Protein AF-X1HGP7-F1 (afdb_monomer_lite)

Structure (mmCIF, N/CA/C/O backbone):
data_AF-X1HGP7-F1
#
_entry.id   AF-X1HGP7-F1
#
loop_
_atom_site.group_PDB
_atom_site.id
_atom_site.type_symbol
_atom_site.label_atom_id
_atom_site.label_alt_id
_atom_site.label_comp_id
_atom_site.label_asym_id
_atom_site.label_entity_id
_atom_site.label_seq_id
_atom_site.pdbx_PDB_ins_code
_atom_site.Cartn_x
_atom_site.Cartn_y
_atom_site.Cartn_z
_atom_site.occupancy
_atom_site.B_iso_or_equiv
_atom_site.auth_seq_id
_atom_site.auth_comp_id
_atom_site.auth_asym_id
_atom_site.auth_atom_id
_atom_site.pdbx_PDB_model_num
ATOM 1 N N . VAL A 1 1 ? 11.112 -1.010 -1.921 1.00 94.75 1 VAL A N 1
ATOM 2 C CA . VAL A 1 1 ? 10.666 0.389 -2.135 1.00 94.75 1 VAL A CA 1
ATOM 3 C C . VAL A 1 1 ? 11.891 1.265 -2.343 1.00 94.75 1 VAL A C 1
ATOM 5 O O . VAL A 1 1 ? 12.972 0.840 -1.940 1.00 94.75 1 VAL A O 1
ATOM 8 N N . PHE A 1 2 ? 11.755 2.411 -3.007 1.00 97.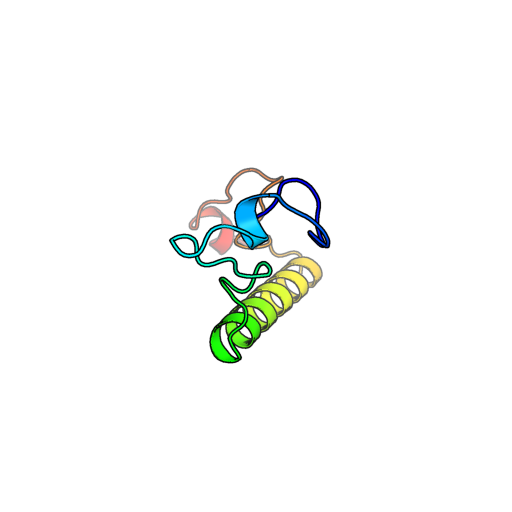25 2 PHE A N 1
ATOM 9 C CA . PHE A 1 2 ? 12.874 3.331 -3.250 1.00 97.25 2 PHE A CA 1
ATOM 10 C C . PHE A 1 2 ? 12.913 4.423 -2.175 1.00 97.25 2 PHE A C 1
ATOM 12 O O . PHE A 1 2 ? 11.903 4.715 -1.545 1.00 97.25 2 PHE A O 1
ATOM 19 N N . SER A 1 3 ? 14.081 5.028 -1.943 1.00 96.00 3 SER A N 1
ATOM 20 C CA . SER A 1 3 ? 14.235 6.103 -0.949 1.00 96.00 3 SER A CA 1
ATOM 21 C C . SER A 1 3 ? 13.520 7.398 -1.349 1.00 96.00 3 SER A C 1
ATOM 23 O O . SER A 1 3 ? 12.991 8.094 -0.488 1.00 96.00 3 SER A O 1
ATOM 25 N N . THR A 1 4 ? 13.479 7.695 -2.649 1.00 96.00 4 THR A N 1
ATOM 26 C CA . THR A 1 4 ? 12.715 8.801 -3.235 1.00 96.00 4 THR A CA 1
ATOM 27 C C . THR A 1 4 ? 11.792 8.240 -4.309 1.00 96.00 4 THR A C 1
ATOM 29 O O . THR A 1 4 ? 12.256 7.568 -5.232 1.00 96.00 4 THR A O 1
ATOM 32 N N . GLU A 1 5 ? 10.495 8.531 -4.204 1.00 96.81 5 GLU A N 1
ATOM 33 C CA . GLU A 1 5 ? 9.465 8.037 -5.121 1.00 96.81 5 GLU A CA 1
ATOM 34 C C . GLU A 1 5 ? 8.689 9.208 -5.769 1.00 96.81 5 GLU A C 1
ATOM 36 O O . GLU A 1 5 ? 8.436 10.208 -5.094 1.00 96.81 5 GLU A O 1
ATOM 41 N N . PRO A 1 6 ? 8.319 9.122 -7.066 1.00 96.12 6 PRO A N 1
ATOM 42 C CA . PRO A 1 6 ? 8.552 7.993 -7.965 1.00 96.12 6 PRO A CA 1
ATOM 43 C C . PRO A 1 6 ? 10.019 7.901 -8.409 1.00 96.12 6 PRO A C 1
ATOM 45 O O . PRO A 1 6 ? 10.642 8.895 -8.783 1.00 96.12 6 PRO A O 1
ATOM 48 N N . ALA A 1 7 ? 10.568 6.687 -8.407 1.00 96.25 7 ALA A N 1
ATOM 49 C CA . ALA A 1 7 ? 11.891 6.439 -8.962 1.00 96.25 7 ALA A CA 1
ATOM 50 C C . ALA A 1 7 ? 11.794 6.438 -10.496 1.00 96.25 7 ALA A C 1
ATOM 52 O O . ALA A 1 7 ? 11.383 5.452 -11.099 1.00 96.25 7 ALA A O 1
ATOM 53 N N . THR A 1 8 ? 12.136 7.561 -11.129 1.00 95.94 8 THR A N 1
ATOM 54 C CA . THR A 1 8 ? 12.121 7.712 -12.598 1.00 95.94 8 THR A CA 1
ATOM 55 C C . THR A 1 8 ? 13.463 7.387 -13.252 1.00 95.94 8 THR A C 1
ATOM 57 O O . THR A 1 8 ? 13.534 7.228 -14.467 1.00 95.94 8 THR A O 1
ATOM 60 N N . LYS A 1 9 ? 14.527 7.265 -12.450 1.00 95.31 9 LYS A N 1
ATOM 61 C CA . LYS A 1 9 ? 15.868 6.841 -12.863 1.00 95.31 9 LYS A CA 1
ATOM 62 C C . LYS A 1 9 ? 16.533 6.043 -11.743 1.00 95.31 9 LYS A C 1
ATOM 64 O O . LYS A 1 9 ? 16.429 6.421 -10.577 1.00 95.31 9 LYS A O 1
ATOM 69 N N . SER A 1 10 ? 17.225 4.966 -12.094 1.00 96.69 10 SER A N 1
ATOM 70 C CA . SER A 1 10 ? 18.046 4.174 -11.178 1.00 96.69 10 SER A CA 1
ATOM 71 C C . SER A 1 10 ? 18.986 3.288 -11.986 1.00 96.69 10 SER A C 1
ATOM 73 O O . SER A 1 10 ? 18.560 2.722 -12.988 1.00 96.69 10 SER A O 1
ATOM 75 N N . ILE A 1 11 ? 20.219 3.100 -11.510 1.00 96.38 11 ILE A N 1
ATOM 76 C CA . ILE A 1 11 ? 21.151 2.111 -12.083 1.00 96.38 11 ILE A CA 1
ATOM 77 C C . ILE A 1 11 ? 20.567 0.691 -12.053 1.00 96.38 11 ILE A C 1
ATOM 79 O O . ILE A 1 11 ? 20.914 -0.150 -12.867 1.00 96.38 11 ILE A O 1
ATOM 83 N N . LEU A 1 12 ? 19.632 0.435 -11.133 1.00 96.94 12 LEU A N 1
ATOM 84 C CA . LEU A 1 12 ? 18.964 -0.856 -10.994 1.00 96.94 12 LEU A CA 1
ATOM 85 C C . LEU A 1 12 ? 17.999 -1.156 -12.150 1.00 96.94 12 LEU A C 1
ATOM 87 O O . LEU A 1 12 ? 17.522 -2.277 -12.243 1.00 96.94 12 LEU A O 1
ATOM 91 N N . PHE A 1 13 ? 17.665 -0.169 -12.992 1.00 96.94 13 PHE A N 1
ATOM 92 C CA . PHE A 1 13 ? 16.802 -0.377 -14.163 1.00 96.94 13 PHE A CA 1
ATOM 93 C C . PHE A 1 13 ? 17.568 -0.986 -15.346 1.00 96.94 13 PHE A C 1
ATOM 95 O O . PHE A 1 13 ? 16.937 -1.431 -16.298 1.00 96.94 13 PHE A O 1
ATOM 102 N N . GLU A 1 14 ? 18.903 -0.978 -15.293 1.00 96.94 14 GLU A N 1
ATOM 103 C CA . GLU A 1 14 ? 19.794 -1.472 -16.350 1.00 96.94 14 GLU A CA 1
ATOM 104 C C . GLU A 1 14 ? 20.295 -2.905 -16.084 1.00 96.94 14 GLU A C 1
ATOM 106 O O . GLU A 1 14 ? 20.987 -3.475 -16.920 1.00 96.94 14 GLU A O 1
ATOM 111 N N . GLU A 1 15 ? 19.969 -3.490 -14.926 1.00 97.81 15 GLU A N 1
ATOM 112 C CA . GLU A 1 15 ? 20.446 -4.812 -14.507 1.00 97.81 15 GLU A CA 1
ATOM 113 C C . GLU A 1 15 ? 19.378 -5.892 -14.733 1.00 97.81 15 GLU A C 1
ATOM 115 O O . GLU A 1 15 ? 18.367 -5.938 -14.030 1.00 97.81 15 GLU A O 1
ATOM 120 N N . ASP A 1 16 ? 19.638 -6.816 -15.661 1.00 97.00 16 ASP A N 1
ATOM 121 C CA . ASP A 1 16 ? 18.693 -7.872 -16.058 1.00 97.00 16 ASP A CA 1
ATOM 122 C C . ASP A 1 16 ? 18.369 -8.868 -14.930 1.00 97.00 16 ASP A C 1
ATOM 124 O O . ASP A 1 16 ? 17.309 -9.497 -14.925 1.00 97.00 16 ASP A O 1
ATOM 128 N N . ASN A 1 17 ? 19.261 -9.013 -13.946 1.00 98.12 17 ASN A N 1
ATOM 129 C CA . ASN A 1 17 ? 19.054 -9.906 -12.804 1.00 98.12 17 ASN A CA 1
ATOM 130 C C . ASN A 1 17 ? 18.191 -9.289 -11.688 1.00 98.12 17 ASN A C 1
ATOM 132 O O . ASN A 1 17 ? 18.011 -9.910 -10.637 1.00 98.12 17 ASN A O 1
ATOM 136 N N . ILE A 1 18 ? 17.669 -8.072 -11.878 1.00 97.94 18 ILE A N 1
ATOM 137 C CA . ILE A 1 18 ? 16.894 -7.347 -10.869 1.00 97.94 18 ILE A CA 1
ATOM 138 C C . ILE A 1 18 ? 15.490 -7.040 -11.391 1.00 97.94 18 ILE A C 1
ATOM 140 O O . ILE A 1 18 ? 15.298 -6.346 -12.383 1.00 97.94 18 ILE A O 1
ATOM 144 N N . ILE A 1 19 ? 14.475 -7.488 -10.647 1.00 96.88 19 ILE A N 1
ATOM 145 C CA . ILE A 1 19 ? 13.082 -7.111 -10.905 1.00 96.88 19 ILE A CA 1
ATOM 146 C C . ILE A 1 19 ? 12.746 -5.871 -10.083 1.00 96.88 19 ILE A C 1
ATOM 148 O O . ILE A 1 19 ? 12.702 -5.911 -8.851 1.00 96.88 19 ILE A O 1
ATO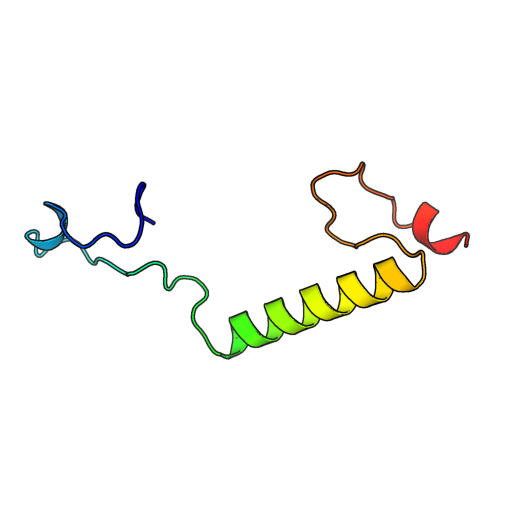M 152 N N . VAL A 1 20 ? 12.453 -4.771 -10.771 1.00 96.94 20 VAL A N 1
ATOM 153 C CA . VAL A 1 20 ? 11.972 -3.542 -10.143 1.00 96.94 20 VAL A CA 1
ATOM 154 C C . VAL A 1 20 ? 10.450 -3.469 -10.190 1.00 96.94 20 VAL A C 1
ATOM 156 O O . VAL A 1 20 ? 9.832 -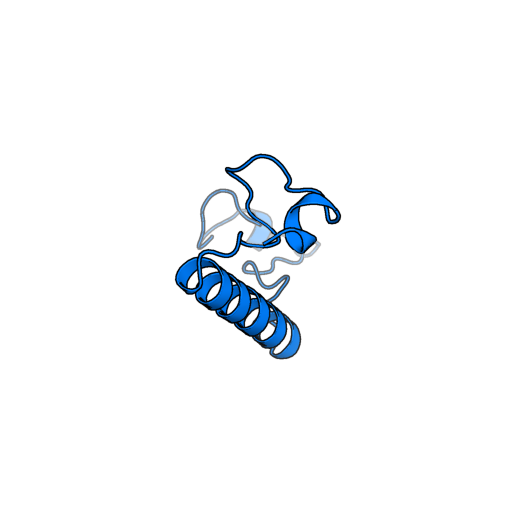3.642 -11.235 1.00 96.94 20 VAL A O 1
ATOM 159 N N . THR A 1 21 ? 9.838 -3.134 -9.053 1.00 97.12 21 THR A N 1
ATOM 160 C CA . THR A 1 21 ? 8.389 -2.921 -8.937 1.00 97.12 21 THR A CA 1
ATOM 161 C C . THR A 1 21 ? 8.089 -1.524 -8.378 1.00 97.12 21 THR A C 1
ATOM 163 O O . THR A 1 21 ? 8.696 -1.155 -7.365 1.00 97.12 21 THR A O 1
ATOM 166 N N . PRO A 1 22 ? 7.138 -0.758 -8.946 1.00 96.94 22 PRO A N 1
ATOM 167 C CA . PRO A 1 22 ? 6.819 0.599 -8.495 1.00 96.94 22 PRO A CA 1
ATOM 168 C C . PRO A 1 22 ? 5.894 0.597 -7.266 1.00 96.94 22 PRO A C 1
ATOM 170 O O . PRO A 1 22 ? 4.725 0.952 -7.353 1.00 96.94 22 PRO A O 1
ATOM 173 N N . HIS A 1 23 ? 6.417 0.160 -6.117 1.00 97.25 23 HIS A N 1
ATOM 174 C CA . HIS A 1 23 ? 5.708 0.146 -4.826 1.00 97.25 23 HIS A CA 1
ATOM 175 C C . HIS A 1 23 ? 4.334 -0.559 -4.873 1.00 97.25 23 HIS A C 1
ATOM 177 O O . HIS A 1 23 ? 3.359 -0.122 -4.271 1.00 97.25 23 HIS A O 1
ATOM 183 N N . LEU A 1 24 ? 4.256 -1.695 -5.568 1.00 96.44 24 LEU A N 1
ATOM 184 C CA . LEU A 1 24 ? 2.991 -2.400 -5.810 1.00 96.44 24 LEU A CA 1
ATOM 185 C C . LEU A 1 24 ? 2.672 -3.495 -4.778 1.00 96.44 24 LEU A C 1
ATOM 187 O O . LEU A 1 24 ? 1.811 -4.336 -5.019 1.00 96.44 24 LEU A O 1
ATOM 191 N N . GLY A 1 25 ? 3.367 -3.516 -3.633 1.00 95.75 25 GLY A N 1
ATOM 192 C CA . GLY A 1 25 ? 3.299 -4.628 -2.673 1.00 95.75 25 GLY A CA 1
ATOM 193 C C . GLY A 1 25 ? 1.892 -4.913 -2.131 1.00 95.75 25 GLY A C 1
ATOM 194 O O . GLY A 1 25 ? 1.561 -6.066 -1.880 1.00 95.75 25 GLY A O 1
ATOM 195 N N . ALA A 1 26 ? 1.053 -3.880 -2.003 1.00 96.44 26 ALA A N 1
ATOM 196 C CA . ALA A 1 26 ? -0.351 -3.987 -1.589 1.00 96.44 26 ALA A CA 1
ATOM 197 C C . ALA A 1 26 ? -1.329 -3.507 -2.681 1.00 96.44 26 ALA A C 1
ATOM 199 O O . ALA A 1 26 ? -2.480 -3.172 -2.394 1.00 96.44 26 ALA A O 1
ATOM 200 N N . SER A 1 27 ? -0.883 -3.429 -3.937 1.00 97.62 27 SER A N 1
ATOM 201 C CA . SER A 1 27 ? -1.673 -2.905 -5.059 1.00 97.62 27 SER A CA 1
ATOM 202 C C . SER A 1 27 ? -2.551 -3.980 -5.705 1.00 97.62 27 SER A C 1
ATOM 204 O O . SER A 1 27 ? -2.580 -4.119 -6.925 1.00 97.62 27 SER A O 1
ATOM 206 N N . THR A 1 28 ? -3.282 -4.736 -4.884 1.00 98.19 28 THR A N 1
ATOM 207 C CA . THR A 1 28 ? -4.354 -5.633 -5.334 1.00 98.19 28 THR A CA 1
ATOM 208 C C . THR A 1 28 ? -5.709 -5.073 -4.918 1.00 98.19 28 THR A C 1
ATOM 210 O O . THR A 1 28 ? -5.817 -4.349 -3.923 1.00 98.19 28 THR A O 1
ATOM 213 N N . THR A 1 29 ? -6.761 -5.402 -5.667 1.00 98.44 29 THR A N 1
ATOM 214 C CA . THR A 1 29 ? -8.127 -4.965 -5.348 1.00 98.44 29 THR A CA 1
ATOM 215 C C . THR A 1 29 ? -8.542 -5.422 -3.950 1.00 98.44 29 THR A C 1
ATOM 217 O O . THR A 1 29 ? -9.137 -4.653 -3.197 1.00 98.44 29 THR A O 1
ATOM 220 N N . GLU A 1 30 ? -8.176 -6.642 -3.570 1.00 98.31 30 GLU A N 1
ATOM 221 C CA . GLU A 1 30 ? -8.501 -7.240 -2.279 1.00 98.31 30 GLU A CA 1
ATOM 222 C C . GLU A 1 30 ? -7.803 -6.506 -1.129 1.00 98.31 30 GLU A C 1
ATOM 224 O O . GLU A 1 30 ? -8.455 -6.142 -0.150 1.00 98.31 30 GLU A O 1
ATOM 229 N N . ALA A 1 31 ? -6.498 -6.238 -1.253 1.00 98.12 31 ALA A N 1
ATOM 230 C CA . ALA A 1 31 ? -5.733 -5.554 -0.212 1.00 98.12 31 ALA A CA 1
ATOM 231 C C . ALA A 1 31 ? -6.223 -4.113 -0.008 1.00 98.12 31 ALA A C 1
ATOM 233 O O . ALA A 1 31 ? -6.406 -3.677 1.130 1.00 98.12 31 ALA A O 1
ATOM 234 N N . GLN A 1 32 ? -6.507 -3.395 -1.100 1.00 98.44 32 GLN A N 1
ATOM 235 C CA . GLN A 1 32 ? -7.056 -2.040 -1.033 1.00 98.44 32 GLN A CA 1
ATOM 236 C C . GLN A 1 32 ? -8.463 -2.021 -0.419 1.00 98.44 32 GLN A C 1
ATOM 238 O O . GLN A 1 32 ? -8.755 -1.150 0.398 1.00 98.44 32 GLN A O 1
ATOM 243 N N . ALA A 1 33 ? -9.323 -2.994 -0.743 1.00 98.38 33 ALA A N 1
ATOM 244 C CA . ALA A 1 33 ? -10.660 -3.095 -0.157 1.00 98.38 33 ALA A CA 1
ATOM 245 C C . ALA A 1 33 ? -10.617 -3.355 1.359 1.00 98.38 33 ALA A C 1
ATOM 247 O O . ALA A 1 33 ? -11.380 -2.742 2.111 1.00 98.38 33 ALA A O 1
ATOM 248 N N . VAL A 1 34 ? -9.713 -4.229 1.816 1.00 98.25 34 VAL A N 1
ATOM 249 C CA . VAL A 1 34 ? -9.500 -4.495 3.248 1.00 98.25 34 VAL A CA 1
ATOM 250 C C . VAL A 1 34 ? -8.996 -3.239 3.958 1.00 98.25 34 VAL A C 1
ATOM 252 O O . VAL A 1 34 ? -9.627 -2.793 4.915 1.00 98.25 34 VAL A O 1
ATOM 255 N N . ALA A 1 35 ? -7.932 -2.614 3.447 1.00 97.62 35 ALA A N 1
ATOM 256 C CA . ALA A 1 35 ? -7.366 -1.404 4.040 1.00 97.62 35 ALA A CA 1
ATOM 257 C C . ALA A 1 35 ? -8.389 -0.255 4.103 1.00 97.62 35 ALA A C 1
ATOM 259 O O . ALA A 1 35 ? -8.532 0.392 5.141 1.00 97.62 35 ALA A O 1
ATOM 260 N N . ALA A 1 36 ? -9.153 -0.035 3.028 1.00 98.25 36 ALA A N 1
ATOM 261 C CA . ALA A 1 36 ? -10.187 0.995 2.984 1.00 98.25 36 ALA A CA 1
ATOM 262 C C . ALA A 1 36 ? -11.278 0.760 4.038 1.00 98.25 36 ALA A C 1
ATOM 264 O O . ALA A 1 36 ? -11.667 1.689 4.748 1.00 98.25 36 ALA A O 1
ATOM 265 N N . LYS A 1 37 ? -11.753 -0.484 4.173 1.00 98.19 37 LYS A N 1
ATOM 266 C CA . LYS A 1 37 ? -12.767 -0.846 5.169 1.00 98.19 37 LYS A CA 1
ATOM 267 C C . LYS A 1 37 ? -12.255 -0.652 6.597 1.00 98.19 37 LYS A C 1
ATOM 269 O O . LYS A 1 37 ? -12.985 -0.110 7.428 1.00 98.19 37 LYS A O 1
ATOM 274 N N 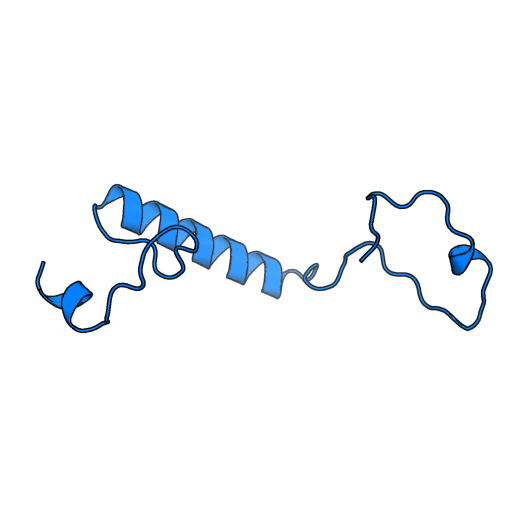. ASP A 1 38 ? -11.021 -1.062 6.874 1.00 97.38 38 ASP A N 1
ATOM 275 C CA . ASP A 1 38 ? -10.419 -0.955 8.206 1.00 97.38 38 ASP A CA 1
ATOM 276 C C . ASP A 1 38 ? -10.186 0.500 8.617 1.00 97.38 38 ASP A C 1
ATOM 278 O O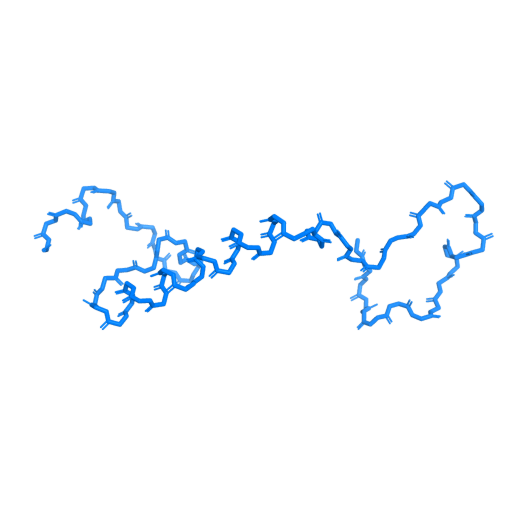 . ASP A 1 38 ? -10.475 0.876 9.756 1.00 97.38 38 ASP A O 1
ATOM 282 N N . VAL A 1 39 ? -9.715 1.345 7.696 1.00 97.25 39 VAL A N 1
ATOM 283 C CA . VAL A 1 39 ? -9.569 2.786 7.946 1.00 97.25 39 VAL A CA 1
ATOM 284 C C . VAL A 1 39 ? -10.936 3.435 8.154 1.00 97.25 39 VAL A C 1
ATOM 286 O O . VAL A 1 39 ? -11.124 4.145 9.139 1.00 97.25 39 VAL A O 1
ATOM 289 N N . ALA A 1 40 ? -11.918 3.152 7.290 1.00 98.12 40 ALA A N 1
ATOM 290 C CA . ALA A 1 40 ? -13.262 3.718 7.417 1.00 98.12 40 ALA A CA 1
ATOM 291 C C . ALA A 1 40 ? -13.911 3.364 8.764 1.00 98.12 40 ALA A C 1
ATOM 293 O O . ALA A 1 40 ? -14.496 4.229 9.417 1.00 98.12 40 ALA A O 1
ATOM 294 N N . LYS A 1 41 ? -13.767 2.111 9.216 1.00 97.12 41 LYS A N 1
ATOM 295 C CA . LYS A 1 41 ? -14.265 1.677 10.524 1.00 97.12 41 LYS A CA 1
ATOM 296 C C . LYS A 1 41 ? -13.598 2.440 11.671 1.00 97.12 41 LYS A C 1
ATOM 298 O O . LYS A 1 41 ? -14.304 2.952 12.531 1.00 97.12 41 LYS A O 1
ATOM 303 N N . GLN A 1 42 ? -12.272 2.571 11.654 1.00 95.25 42 GLN A N 1
ATOM 304 C CA . GLN A 1 42 ? -11.548 3.297 12.701 1.00 95.25 42 GLN A CA 1
ATOM 305 C C . GLN A 1 42 ? -11.929 4.781 12.761 1.00 95.25 42 GLN A C 1
ATOM 307 O O . GLN A 1 42 ? -12.052 5.332 13.850 1.00 95.25 42 GLN A O 1
ATOM 312 N N . VAL A 1 43 ? -12.174 5.422 11.614 1.00 97.00 43 VAL A N 1
ATOM 313 C CA . VAL A 1 43 ? -12.662 6.810 11.570 1.00 97.00 43 VAL A CA 1
ATOM 314 C C . VAL A 1 43 ? -14.052 6.928 12.206 1.00 97.00 43 VAL A C 1
ATOM 316 O O . VAL A 1 43 ? -14.293 7.846 12.987 1.00 97.00 43 VAL A O 1
ATOM 319 N N . ILE A 1 44 ? -14.961 5.990 11.914 1.00 97.31 44 ILE A N 1
ATOM 320 C CA . ILE A 1 44 ? -16.298 5.949 12.530 1.00 97.31 44 ILE A CA 1
ATOM 321 C C . ILE A 1 44 ? -16.202 5.763 14.047 1.00 97.31 44 ILE A C 1
ATOM 323 O O . ILE A 1 44 ? -16.921 6.441 14.779 1.00 97.31 44 ILE A O 1
ATOM 327 N N . ASP A 1 45 ? -15.341 4.858 14.512 1.00 94.00 45 ASP A N 1
ATOM 328 C CA . ASP A 1 45 ? -15.156 4.584 15.938 1.00 94.00 45 ASP A CA 1
ATOM 329 C C . ASP A 1 45 ? -14.680 5.855 16.668 1.00 94.00 45 ASP A C 1
ATOM 331 O O . ASP A 1 45 ? -15.310 6.273 17.641 1.00 94.00 45 ASP A O 1
ATOM 335 N N . VAL A 1 46 ? -13.691 6.569 16.115 1.00 93.38 46 VAL A N 1
ATOM 336 C CA . VAL A 1 46 ? -13.221 7.860 16.655 1.00 93.38 46 VAL A CA 1
ATOM 337 C C . VAL A 1 46 ? -14.343 8.896 16.743 1.00 93.38 46 VAL A C 1
ATOM 339 O O . VAL A 1 46 ? -14.491 9.553 17.772 1.00 93.38 46 VAL A O 1
ATOM 342 N N . PHE A 1 47 ? -15.186 9.024 15.714 1.00 96.62 47 PHE A N 1
ATOM 343 C CA . PHE A 1 47 ? -16.317 9.961 15.756 1.00 96.62 47 PHE A CA 1
ATOM 344 C C . PHE A 1 47 ? -17.402 9.584 16.771 1.00 96.62 47 PHE A C 1
ATOM 346 O O . PHE A 1 47 ? -18.190 10.440 17.168 1.00 96.62 47 PHE A O 1
ATOM 353 N N . LYS A 1 48 ? -17.440 8.327 17.215 1.00 95.50 48 LYS A N 1
ATOM 354 C CA . LYS A 1 48 ? -18.317 7.852 18.293 1.00 95.50 48 LYS A CA 1
ATOM 355 C C . LYS A 1 48 ? -17.679 7.972 19.681 1.00 95.50 48 LYS A C 1
ATOM 357 O O . LYS A 1 48 ? -18.246 7.465 20.642 1.00 95.50 48 LYS A O 1
ATOM 362 N N . GLY A 1 49 ? -16.513 8.612 19.788 1.00 89.81 49 GLY A N 1
ATOM 363 C CA . GLY A 1 49 ? -15.754 8.718 21.035 1.00 89.81 49 GLY A CA 1
ATOM 364 C C . GLY A 1 49 ? -15.012 7.436 21.416 1.00 89.81 49 GLY A C 1
ATOM 365 O O . GLY A 1 49 ? -14.470 7.360 22.511 1.00 89.81 49 GLY A O 1
ATOM 366 N N . GLN A 1 50 ? -14.972 6.440 20.528 1.00 89.62 50 GLN A N 1
ATOM 367 C CA . GLN A 1 50 ? -14.268 5.180 20.748 1.00 89.62 50 GLN A CA 1
ATOM 368 C C . GLN A 1 50 ? -12.821 5.285 20.238 1.00 89.62 50 GLN A C 1
ATOM 370 O O . GLN A 1 50 ? -12.550 6.006 19.273 1.00 89.62 50 GLN A O 1
ATOM 375 N N . PRO A 1 51 ? -11.856 4.575 20.842 1.00 87.06 51 PRO A N 1
ATOM 376 C CA . PRO A 1 51 ? -10.472 4.612 20.384 1.00 87.06 51 PRO A CA 1
ATOM 377 C C . PRO A 1 51 ? -10.302 3.946 19.008 1.00 87.06 51 PRO A C 1
ATOM 379 O O . PRO A 1 51 ? -10.908 2.916 18.711 1.00 87.06 51 PRO A O 1
ATOM 382 N N . ALA A 1 52 ? -9.397 4.482 18.182 1.00 91.12 52 ALA A N 1
ATOM 383 C CA . ALA A 1 52 ? -8.963 3.794 16.968 1.00 91.12 52 ALA A CA 1
ATOM 384 C C . ALA A 1 52 ? -8.155 2.539 17.335 1.00 91.12 52 ALA A C 1
ATOM 386 O O . ALA A 1 52 ? -7.148 2.615 18.040 1.00 91.12 52 ALA A O 1
ATOM 387 N N . ARG A 1 53 ? -8.578 1.379 16.821 1.00 85.75 53 ARG A N 1
ATOM 388 C CA . ARG A 1 53 ? -8.009 0.067 17.166 1.00 85.75 53 ARG A CA 1
ATOM 389 C C . ARG A 1 53 ? -6.494 -0.045 16.962 1.00 85.75 53 ARG A C 1
ATOM 391 O O . ARG A 1 53 ? -5.842 -0.733 17.740 1.00 85.75 53 ARG A O 1
ATOM 398 N N . TYR A 1 54 ? -5.949 0.586 15.922 1.00 90.00 54 TYR A N 1
ATOM 399 C CA . TYR A 1 54 ? -4.528 0.511 15.568 1.00 90.00 54 TYR A CA 1
ATOM 400 C C . TYR A 1 54 ? -3.827 1.872 15.689 1.00 90.00 54 TYR A C 1
ATOM 402 O O . TYR A 1 54 ? -2.960 2.202 14.880 1.00 90.00 54 TYR A O 1
ATOM 410 N N . ALA A 1 55 ? -4.218 2.686 16.675 1.00 91.06 55 ALA A N 1
ATOM 411 C CA . ALA A 1 55 ? -3.574 3.971 16.932 1.00 91.06 55 ALA A CA 1
ATOM 412 C C . ALA A 1 55 ? -2.067 3.792 17.203 1.00 91.06 55 ALA A C 1
ATOM 414 O O . ALA A 1 55 ? -1.667 3.091 18.128 1.00 91.06 55 ALA A O 1
ATOM 415 N N . VAL A 1 56 ? -1.231 4.445 16.392 1.00 91.56 56 VAL A N 1
ATOM 416 C CA . VAL A 1 56 ? 0.242 4.364 16.484 1.00 91.56 56 VAL A CA 1
ATOM 417 C C . VAL A 1 56 ? 0.845 5.418 17.412 1.00 91.56 56 VAL A C 1
ATOM 419 O O . VAL A 1 56 ? 1.963 5.267 17.892 1.00 91.56 56 VAL A O 1
ATOM 422 N N . ASN A 1 57 ? 0.113 6.504 17.647 1.00 91.44 57 ASN A N 1
ATOM 423 C CA . ASN A 1 57 ? 0.541 7.676 18.406 1.00 91.44 57 ASN A CA 1
ATOM 424 C C . ASN A 1 57 ? -0.148 7.775 19.778 1.00 91.44 57 ASN A C 1
ATOM 426 O O . ASN A 1 57 ? -0.161 8.847 20.379 1.00 91.44 57 ASN A O 1
ATOM 430 N N . ALA A 1 58 ? -0.741 6.680 20.251 1.00 84.75 58 ALA A N 1
ATOM 431 C CA . ALA A 1 58 ? -1.420 6.585 21.535 1.00 84.75 58 ALA A CA 1
ATOM 432 C C . ALA A 1 58 ? -0.980 5.303 22.261 1.00 84.75 58 ALA A C 1
ATOM 434 O O . ALA A 1 58 ? -0.599 4.332 21.600 1.00 84.75 58 ALA A O 1
ATOM 435 N N . PRO A 1 59 ? -1.011 5.276 23.605 1.00 80.44 59 PRO A N 1
ATOM 436 C CA . PRO A 1 59 ? -0.754 4.050 24.342 1.00 80.44 59 PRO A CA 1
ATOM 437 C C . PRO A 1 59 ? -1.778 2.968 23.957 1.00 80.44 59 PRO A C 1
ATOM 439 O O . PRO A 1 59 ? -2.944 3.288 23.706 1.00 80.44 59 PRO A O 1
ATOM 442 N N . PRO A 1 60 ? -1.368 1.690 23.910 1.00 71.12 60 PRO A N 1
ATOM 443 C CA . PRO A 1 60 ? -2.282 0.600 23.610 1.00 71.12 60 PRO A CA 1
ATOM 444 C C . PRO A 1 60 ? -3.364 0.529 24.691 1.00 71.12 60 PRO A C 1
ATOM 446 O O . PRO A 1 60 ? -3.066 0.383 25.875 1.00 71.12 60 PRO A O 1
ATOM 449 N N . VAL A 1 61 ? -4.625 0.629 24.276 1.00 69.81 61 VAL A N 1
ATOM 450 C CA . VAL A 1 61 ? -5.776 0.423 25.160 1.00 69.81 61 VAL A CA 1
ATOM 451 C C . VAL A 1 61 ? -6.031 -1.081 25.228 1.00 69.81 61 VAL A C 1
ATOM 453 O O . VAL A 1 61 ? -6.208 -1.718 24.186 1.00 69.81 61 VAL A O 1
ATOM 456 N N . SER A 1 62 ? -5.999 -1.671 26.428 1.00 68.12 62 SER A N 1
ATOM 457 C CA . SER A 1 62 ? -6.258 -3.107 26.575 1.00 68.12 62 SER A CA 1
ATOM 458 C C . SER A 1 62 ? -7.715 -3.431 26.234 1.00 68.12 62 SER A C 1
ATOM 460 O O . SER A 1 62 ? -8.603 -2.579 26.303 1.00 68.12 62 SER A O 1
ATOM 462 N N . ALA A 1 63 ? -7.972 -4.684 25.857 1.00 63.22 63 ALA A N 1
ATOM 463 C CA . ALA A 1 63 ? -9.324 -5.131 25.539 1.00 63.22 63 ALA A CA 1
ATOM 464 C C . ALA A 1 63 ? -10.256 -5.110 26.766 1.00 63.22 63 ALA A C 1
ATOM 466 O O . ALA A 1 63 ? -11.471 -5.043 26.584 1.00 63.22 63 ALA A O 1
ATOM 467 N N . GLU A 1 64 ? -9.707 -5.169 27.990 1.00 63.78 64 GLU A N 1
ATOM 468 C CA . GLU A 1 64 ? -10.485 -4.953 29.214 1.00 63.78 64 GLU A CA 1
ATOM 469 C C . GLU A 1 64 ? -10.962 -3.500 29.310 1.00 63.78 64 GLU A C 1
ATOM 471 O O . GLU A 1 64 ? -12.152 -3.271 29.500 1.00 63.78 64 GLU A O 1
ATOM 476 N N . THR A 1 65 ? -10.078 -2.526 29.074 1.00 62.44 65 THR A N 1
ATOM 477 C CA . THR A 1 65 ? -10.415 -1.095 29.157 1.00 62.44 65 THR A CA 1
ATOM 478 C C . THR A 1 65 ? -11.387 -0.639 28.058 1.00 62.44 65 THR A C 1
ATOM 480 O O . THR A 1 65 ? -12.146 0.294 28.269 1.00 62.44 65 THR A O 1
ATOM 483 N N . GLN A 1 66 ? -11.430 -1.304 26.895 1.00 59.12 66 GLN A N 1
ATOM 484 C CA . GLN A 1 66 ? -12.388 -0.983 25.818 1.00 59.12 66 GLN A CA 1
ATOM 485 C C . GLN A 1 66 ? -13.835 -1.446 26.078 1.00 59.12 66 GLN A C 1
ATOM 487 O O . GLN A 1 66 ? -14.717 -1.110 25.292 1.00 59.12 66 GLN A O 1
ATOM 492 N N . LYS A 1 67 ? -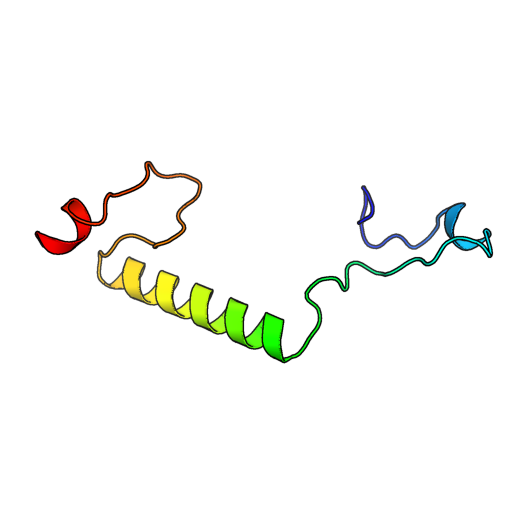14.091 -2.265 27.108 1.00 53.19 67 LYS A N 1
ATOM 493 C CA . LYS A 1 67 ? -15.426 -2.828 27.398 1.00 53.19 67 LYS A CA 1
ATOM 494 C C . LYS A 1 67 ? -16.179 -2.123 28.529 1.00 53.19 67 LYS A C 1
ATOM 496 O O . LYS A 1 67 ? -17.321 -2.500 28.782 1.00 53.19 67 LYS A O 1
ATOM 501 N N . GLU A 1 68 ? -15.548 -1.182 29.225 1.00 47.47 68 GLU A N 1
ATOM 502 C CA . GLU A 1 68 ? -16.114 -0.551 30.426 1.00 47.47 68 GLU A CA 1
ATOM 503 C C . GLU A 1 68 ? -16.907 0.746 30.157 1.00 47.47 68 GLU A C 1
ATOM 505 O O . GLU A 1 68 ? -17.521 1.250 31.094 1.00 47.47 68 GLU A O 1
ATOM 510 N N . ASP A 1 69 ? -16.981 1.218 28.903 1.00 44.34 69 ASP A N 1
ATOM 511 C CA . ASP A 1 69 ? -17.754 2.406 28.480 1.00 44.34 69 ASP A CA 1
ATOM 512 C C . ASP A 1 69 ? -19.007 2.070 27.644 1.00 44.34 69 ASP A C 1
ATOM 514 O O . ASP A 1 69 ? -18.917 1.230 26.713 1.00 44.34 69 ASP A O 1
#

InterPro domains:
  IPR036291 NAD(P)-binding domain superfamily [SSF51735] (1-60)

Secondary structure (DSSP, 8-state):
--SSSS----GGGS-TT----SS-TT-SHHHHHHHHHHHHHHHHHHHTTPPPTT-SSSPPPPTTGGG--

pLDDT: mean 90.25, std 13.25, range [44.34, 98.44]

Organism: NCBI:txid412755

Radius of gyration: 19.23 Å; chains: 1; bounding box: 40×20×47 Å

Sequence (69 aa):
VFSTEPATKSILFEEDNIIVTPHLGASTTEAQAVAAKDVAKQVIDVFKGQPARYAVNAPPVSAETQKED

Foldseek 3Di:
DDPDPPCPDDPQVVDPVDDDDRPCPQVDPVSVVVVVVLVVVQVVCVVVVHHRCPDPPDPHDDPVNRPPD